Protein AF-A0A6A6DC27-F1 (afdb_monomer)

Nearest PDB structures (foldseek):
  7kw2-assembly1_A  TM=4.763E-01  e=7.598E+00  Thermobifida fusca YX
  5dyn-assembly1_A  TM=2.807E-01  e=9.258E+00  Bacteroides fragilis
  3e3a-assembly1_A  TM=3.621E-01  e=8.115E+00  Mycobacterium tuberculosis

Solvent-accessible surface area (backbone atoms only — not comparable to full-atom values): 7385 Å² total; per-residue (Å²): 93,40,31,39,31,66,43,97,89,72,44,72,46,81,46,80,38,74,85,86,77,64,74,72,25,24,32,54,46,67,65,83,73,57,79,88,30,47,35,34,36,64,28,58,77,70,67,71,30,78,85,26,67,33,35,55,56,53,51,50,48,40,52,54,22,46,76,73,74,26,67,24,29,34,43,69,61,43,42,40,56,76,87,38,68,66,54,41,53,54,44,63,77,38,44,68,58,52,63,68,67,32,75,40,77,47,79,48,64,86,88,61,78,77,77,85,72,89,75,90,82,83,88,125

pLDDT: mean 90.85, std 13.59, range [38.03, 98.69]

Structure (mmCIF, N/CA/C/O backbone):
data_AF-A0A6A6DC27-F1
#
_entry.id   AF-A0A6A6DC27-F1
#
loop_
_atom_site.group_PDB
_atom_site.id
_atom_site.type_symbol
_atom_site.label_atom_id
_atom_site.label_alt_id
_atom_site.label_comp_id
_atom_site.label_asym_id
_atom_site.label_entity_id
_atom_site.label_seq_id
_atom_site.pdbx_PDB_ins_code
_atom_site.Cartn_x
_atom_site.Cartn_y
_atom_site.Cartn_z
_atom_site.occupancy
_atom_site.B_iso_or_equiv
_atom_site.auth_seq_id
_atom_site.auth_comp_id
_atom_site.auth_asym_id
_atom_site.auth_atom_id
_atom_site.pdbx_PDB_model_num
ATOM 1 N N . MET A 1 1 ? 7.771 -7.262 6.422 1.00 93.69 1 MET A N 1
ATOM 2 C CA . MET A 1 1 ? 6.864 -6.587 5.460 1.00 93.69 1 MET A CA 1
ATOM 3 C C . MET A 1 1 ? 5.850 -5.779 6.247 1.00 93.69 1 MET A C 1
ATOM 5 O O . MET A 1 1 ? 5.304 -6.312 7.204 1.00 93.69 1 MET A O 1
ATOM 9 N N . ARG A 1 2 ? 5.580 -4.525 5.871 1.00 96.88 2 ARG A N 1
ATOM 10 C CA . ARG A 1 2 ? 4.489 -3.742 6.477 1.00 96.88 2 ARG A CA 1
ATOM 11 C C . ARG A 1 2 ? 3.269 -3.744 5.574 1.00 96.88 2 ARG A C 1
ATOM 13 O O . ARG A 1 2 ? 3.428 -3.691 4.361 1.00 96.88 2 ARG A O 1
ATOM 20 N N . LEU A 1 3 ? 2.081 -3.788 6.160 1.00 97.88 3 LEU A N 1
ATOM 21 C CA . LEU A 1 3 ? 0.805 -3.666 5.461 1.00 97.88 3 LEU A CA 1
ATOM 22 C C . LEU A 1 3 ? -0.015 -2.530 6.071 1.00 97.88 3 LEU A C 1
ATOM 24 O O . LEU A 1 3 ? 0.028 -2.301 7.279 1.00 97.88 3 LEU A O 1
ATOM 28 N N . LEU A 1 4 ? -0.794 -1.856 5.234 1.00 97.94 4 LEU A N 1
ATOM 29 C CA . LEU A 1 4 ? -1.816 -0.907 5.646 1.00 97.94 4 LEU A CA 1
ATOM 30 C C . LEU A 1 4 ? -3.071 -1.651 6.087 1.00 97.94 4 LEU A C 1
ATOM 32 O O . LEU A 1 4 ? -3.556 -2.525 5.364 1.00 97.94 4 LEU A O 1
ATOM 36 N N . ARG A 1 5 ? -3.644 -1.239 7.213 1.00 97.69 5 ARG A N 1
ATOM 37 C CA . ARG A 1 5 ? -5.005 -1.588 7.622 1.00 97.69 5 ARG A CA 1
ATOM 38 C C . ARG A 1 5 ? -5.874 -0.339 7.561 1.0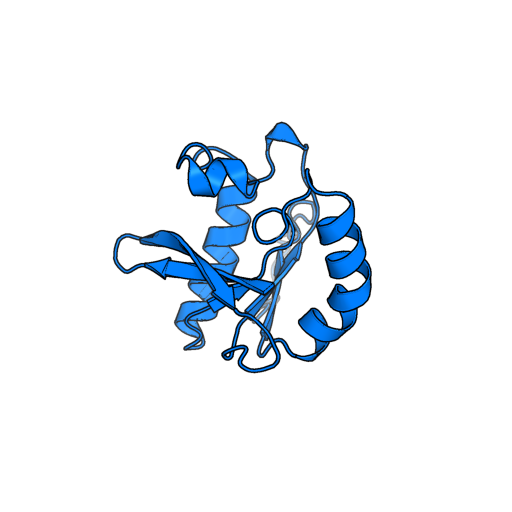0 97.69 5 ARG A C 1
ATOM 40 O O . ARG A 1 5 ? -5.506 0.684 8.131 1.00 97.69 5 ARG A O 1
ATOM 47 N N . LEU A 1 6 ? -7.001 -0.431 6.857 1.00 95.81 6 LEU A N 1
ATOM 48 C CA . LEU A 1 6 ? -8.047 0.588 6.906 1.00 95.81 6 LEU A CA 1
ATOM 49 C C . LEU A 1 6 ? -8.881 0.352 8.169 1.00 95.81 6 LEU A C 1
ATOM 51 O O . LEU A 1 6 ? -9.457 -0.722 8.325 1.00 95.81 6 LEU A O 1
ATOM 55 N N . GLU A 1 7 ? -8.898 1.332 9.061 1.00 94.94 7 GLU A N 1
ATOM 56 C CA . GLU A 1 7 ? -9.649 1.295 10.315 1.00 94.94 7 GLU A CA 1
ATOM 57 C C . GLU A 1 7 ? -11.091 1.787 10.118 1.00 94.94 7 GLU A C 1
ATOM 59 O O . GLU A 1 7 ? -11.413 2.459 9.131 1.00 94.94 7 GLU A O 1
ATOM 64 N N . ASP A 1 8 ? -11.959 1.490 11.087 1.00 91.50 8 ASP A N 1
ATOM 65 C CA . ASP A 1 8 ? -13.388 1.843 11.048 1.00 91.50 8 ASP A CA 1
ATOM 66 C C . ASP A 1 8 ? -13.637 3.363 11.016 1.00 91.50 8 ASP A C 1
ATOM 68 O O . ASP A 1 8 ? -14.644 3.827 10.481 1.00 91.50 8 ASP A O 1
ATOM 72 N N . ASP A 1 9 ? -12.704 4.160 11.544 1.00 91.50 9 ASP A N 1
ATOM 73 C CA . ASP A 1 9 ? -12.736 5.628 11.496 1.00 91.50 9 ASP A CA 1
ATOM 74 C C . ASP A 1 9 ? -12.241 6.202 10.149 1.00 91.50 9 ASP A C 1
ATOM 76 O O . ASP A 1 9 ? -12.167 7.419 9.956 1.00 91.50 9 ASP A O 1
ATOM 80 N N . GLY A 1 10 ? -11.901 5.328 9.197 1.00 89.12 10 GLY A N 1
ATOM 81 C CA . GLY A 1 10 ? -11.391 5.676 7.878 1.00 89.12 10 GLY A CA 1
ATOM 82 C C . GLY A 1 10 ? -9.906 6.045 7.851 1.00 89.12 10 GLY A C 1
ATOM 83 O O . GLY A 1 10 ? -9.412 6.498 6.810 1.00 89.12 10 GLY A O 1
ATOM 84 N N . GLN A 1 11 ? -9.187 5.874 8.954 1.00 92.31 11 GLN A N 1
ATOM 85 C CA . GLN A 1 11 ? -7.750 6.102 9.020 1.00 92.31 11 GLN A CA 1
ATOM 86 C C . GLN A 1 11 ? -6.975 4.860 8.596 1.00 92.31 11 GLN A C 1
ATOM 88 O O . GLN A 1 11 ? -7.519 3.764 8.483 1.00 92.31 11 GLN A O 1
ATOM 93 N N . PHE A 1 12 ? -5.679 5.043 8.360 1.00 95.25 12 PHE A N 1
ATOM 94 C CA . PHE A 1 12 ? -4.774 3.939 8.091 1.00 95.25 12 PHE A CA 1
ATOM 95 C C . PHE A 1 12 ? -3.798 3.750 9.236 1.00 95.25 12 PHE A C 1
ATOM 97 O O . PHE A 1 12 ? -3.207 4.714 9.720 1.00 95.25 12 PHE A O 1
ATOM 104 N N . SER A 1 13 ? -3.586 2.493 9.606 1.00 95.06 13 SER A N 1
ATOM 105 C CA . SER A 1 13 ? -2.484 2.076 10.461 1.00 95.06 13 SER A CA 1
ATOM 106 C C . SER A 1 13 ? -1.532 1.167 9.691 1.00 95.06 13 SER A C 1
ATOM 108 O O . SER A 1 13 ? -1.912 0.503 8.722 1.00 95.06 13 SER A O 1
ATOM 110 N N . LEU A 1 14 ? -0.271 1.157 10.115 1.00 96.06 14 LEU A N 1
ATOM 111 C CA . LEU A 1 14 ? 0.748 0.256 9.592 1.00 96.06 14 LEU A CA 1
ATOM 112 C C . LEU A 1 14 ? 0.932 -0.908 10.553 1.00 96.06 14 LEU A C 1
ATOM 114 O O . LEU A 1 14 ? 1.133 -0.714 11.750 1.00 96.06 14 LEU A O 1
ATOM 118 N N . VAL A 1 15 ? 0.891 -2.119 10.008 1.00 96.62 15 VAL A N 1
ATOM 119 C CA . VAL A 1 15 ? 1.100 -3.356 10.756 1.00 96.62 15 VAL A CA 1
ATOM 120 C C . VAL A 1 15 ? 2.289 -4.089 10.157 1.00 96.62 15 VAL A C 1
ATOM 122 O O . VAL A 1 15 ? 2.326 -4.358 8.955 1.00 96.62 15 VAL A O 1
ATOM 125 N N . GLU A 1 16 ? 3.276 -4.393 10.992 1.00 95.50 16 GLU A N 1
ATOM 126 C CA . GLU A 1 16 ? 4.465 -5.134 10.590 1.00 95.50 16 GLU A CA 1
ATOM 127 C C . GLU A 1 16 ? 4.260 -6.643 10.750 1.00 95.50 16 GLU A C 1
ATOM 129 O O . GLU A 1 16 ? 3.758 -7.124 11.764 1.00 95.50 16 GLU A O 1
ATOM 134 N N . PHE A 1 17 ? 4.684 -7.387 9.732 1.00 95.12 17 PHE A N 1
ATOM 135 C CA . PHE A 1 17 ? 4.683 -8.841 9.697 1.00 95.12 17 PHE A CA 1
ATOM 136 C C . PHE A 1 17 ? 6.091 -9.349 9.387 1.00 95.12 17 PHE A C 1
ATOM 138 O O . PHE A 1 17 ? 6.742 -8.886 8.441 1.00 95.12 17 PHE A O 1
ATOM 145 N N . ILE A 1 18 ? 6.551 -10.317 10.179 1.00 89.25 18 ILE A N 1
ATOM 146 C CA . ILE A 1 18 ? 7.890 -10.909 10.094 1.00 89.25 18 ILE A CA 1
ATOM 147 C C . ILE A 1 18 ? 7.759 -12.377 9.669 1.00 89.25 18 ILE A C 1
ATOM 149 O O . ILE A 1 18 ? 6.898 -13.101 10.171 1.00 89.25 18 ILE A O 1
ATOM 153 N N . GLY A 1 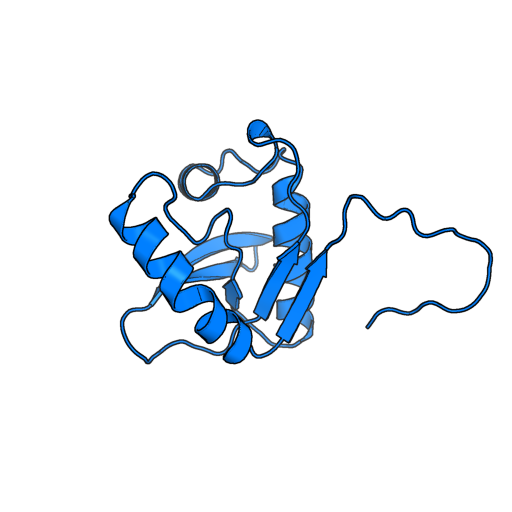19 ? 8.635 -12.818 8.764 1.00 86.94 19 GLY A N 1
ATOM 154 C CA . GLY A 1 19 ? 8.645 -14.186 8.242 1.00 86.94 19 GLY A CA 1
ATOM 155 C C . GLY A 1 19 ? 7.504 -14.466 7.260 1.00 86.94 19 GLY A C 1
ATOM 156 O O . GLY A 1 19 ? 7.048 -13.569 6.552 1.00 86.94 19 GLY A O 1
ATOM 157 N N . ASP A 1 20 ? 7.050 -15.719 7.224 1.00 85.50 20 ASP A N 1
ATOM 158 C CA . ASP A 1 20 ? 6.099 -16.209 6.214 1.00 8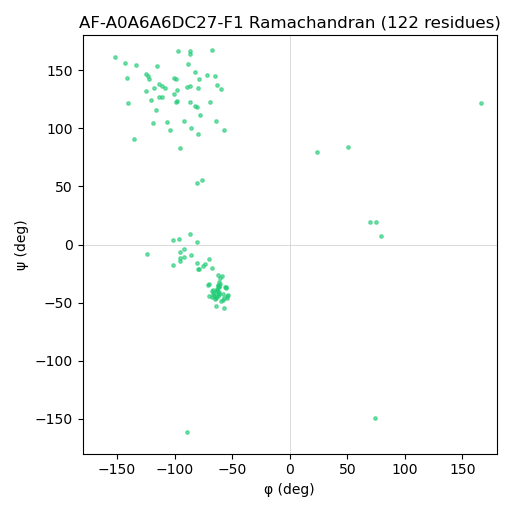5.50 20 ASP A CA 1
ATOM 159 C C . ASP A 1 20 ? 4.621 -16.094 6.628 1.00 85.50 20 ASP A C 1
ATOM 161 O O . ASP A 1 20 ? 3.725 -16.354 5.827 1.00 85.50 20 ASP A O 1
ATOM 165 N N . ASN A 1 21 ? 4.336 -15.657 7.859 1.00 90.06 21 ASN A N 1
ATOM 166 C CA . ASN A 1 21 ? 2.971 -15.490 8.377 1.00 90.06 21 ASN A CA 1
ATOM 167 C C . ASN A 1 21 ? 2.335 -14.169 7.906 1.00 90.06 21 ASN A C 1
ATOM 169 O O . ASN A 1 21 ? 1.869 -13.359 8.710 1.00 90.06 21 ASN A O 1
ATOM 173 N N . ILE A 1 22 ? 2.338 -13.938 6.593 1.00 95.62 22 ILE A N 1
ATOM 174 C CA . ILE A 1 22 ? 1.737 -12.757 5.971 1.00 95.62 22 ILE A CA 1
ATOM 175 C C . ILE A 1 22 ? 0.244 -13.040 5.717 1.00 95.62 22 ILE A C 1
ATOM 177 O O . ILE A 1 22 ? -0.080 -14.017 5.037 1.00 95.62 22 ILE A O 1
ATOM 181 N N . PRO A 1 23 ? -0.692 -12.228 6.248 1.00 97.25 23 PRO A N 1
ATOM 182 C CA . PRO A 1 23 ? -2.121 -12.422 6.006 1.00 97.25 23 PRO A CA 1
ATOM 183 C C . PRO A 1 23 ? -2.463 -12.144 4.542 1.00 97.25 23 PRO A C 1
ATOM 185 O O . PRO A 1 23 ? -1.684 -11.525 3.831 1.00 97.25 23 PRO A O 1
ATOM 188 N N . ARG A 1 24 ? -3.664 -12.523 4.090 1.00 98.19 24 ARG A N 1
ATOM 189 C CA . ARG A 1 24 ? -4.166 -12.109 2.768 1.00 98.19 24 ARG A CA 1
ATOM 190 C C . ARG A 1 24 ? -4.243 -10.582 2.676 1.00 98.19 24 ARG A C 1
ATOM 192 O O . ARG A 1 24 ? -4.779 -9.934 3.576 1.00 98.19 24 ARG A O 1
ATOM 199 N N . TYR A 1 25 ? -3.757 -10.035 1.568 1.00 98.62 25 TYR A N 1
ATOM 200 C CA . TYR A 1 25 ? -3.691 -8.598 1.316 1.00 98.62 25 TYR A CA 1
ATOM 201 C C . TYR A 1 25 ? -3.969 -8.277 -0.150 1.00 98.62 25 TYR A C 1
ATOM 203 O O . TYR A 1 25 ? -3.782 -9.117 -1.036 1.00 98.62 25 TYR A O 1
ATOM 211 N N . ALA A 1 26 ? -4.416 -7.050 -0.392 1.00 98.69 26 ALA A N 1
ATOM 212 C CA . ALA A 1 26 ? -4.389 -6.432 -1.708 1.00 98.69 26 ALA A CA 1
ATOM 213 C C . ALA A 1 26 ? -3.052 -5.716 -1.931 1.00 98.69 26 ALA A C 1
ATOM 215 O O . ALA A 1 26 ? -2.415 -5.275 -0.979 1.00 98.69 26 ALA A O 1
ATOM 216 N N . ILE A 1 27 ? -2.642 -5.542 -3.177 1.00 98.62 27 ILE A N 1
ATOM 217 C CA . ILE A 1 27 ? -1.478 -4.739 -3.543 1.00 98.62 27 ILE A CA 1
ATOM 218 C C . ILE A 1 27 ? -1.893 -3.632 -4.507 1.00 98.62 27 ILE A C 1
ATOM 220 O O . ILE A 1 27 ? -2.769 -3.836 -5.348 1.00 98.62 27 ILE A O 1
ATOM 224 N N . LEU A 1 28 ? -1.289 -2.453 -4.366 1.00 98.44 28 LEU A N 1
ATOM 225 C CA . LEU A 1 28 ? -1.487 -1.346 -5.291 1.00 98.44 28 LEU A CA 1
ATOM 226 C C . LEU A 1 28 ? -0.340 -1.297 -6.298 1.00 98.44 28 LEU A C 1
ATOM 228 O O . LEU A 1 28 ? 0.815 -1.145 -5.912 1.00 98.44 28 LEU A O 1
ATOM 232 N N . SER A 1 29 ? -0.683 -1.350 -7.580 1.00 96.75 29 SER A N 1
ATOM 233 C CA . SER A 1 29 ? 0.163 -0.854 -8.659 1.00 96.75 29 SER A CA 1
ATOM 234 C C . SER A 1 29 ? -0.314 0.545 -9.032 1.00 96.75 29 SER A C 1
ATOM 236 O O . SER A 1 29 ? -1.514 0.781 -9.175 1.00 96.75 29 SER A O 1
ATOM 238 N N . HIS A 1 30 ? 0.594 1.502 -9.163 1.00 94.81 30 HIS A N 1
ATOM 239 C CA . HIS A 1 30 ? 0.213 2.874 -9.474 1.00 94.81 30 HIS A CA 1
ATOM 240 C C . HIS A 1 30 ? 1.298 3.622 -10.236 1.00 94.81 30 HIS A C 1
ATOM 242 O O . HIS A 1 30 ? 2.468 3.236 -10.221 1.00 94.81 30 HIS A O 1
ATOM 248 N N . THR A 1 31 ? 0.905 4.712 -10.887 1.00 93.50 31 THR A N 1
ATOM 249 C CA . THR A 1 31 ? 1.863 5.696 -11.387 1.00 93.50 31 THR A CA 1
ATOM 250 C C . THR A 1 31 ? 2.278 6.649 -10.275 1.00 93.50 31 THR A C 1
ATOM 252 O O . THR A 1 31 ? 1.511 6.921 -9.348 1.00 93.50 31 THR A O 1
ATOM 255 N N . TRP A 1 32 ? 3.518 7.127 -10.345 1.00 90.00 32 TRP A N 1
ATOM 256 C CA . TRP A 1 32 ? 4.095 8.060 -9.380 1.00 90.00 32 TRP A CA 1
ATOM 257 C C . TRP A 1 32 ? 3.756 9.499 -9.772 1.00 90.00 32 TRP A C 1
ATOM 259 O O . TRP A 1 32 ? 3.814 9.860 -10.945 1.00 90.00 32 TRP A O 1
ATOM 269 N N . GLY A 1 33 ? 3.375 10.308 -8.788 1.00 89.75 33 GLY A N 1
ATOM 270 C CA . GLY A 1 33 ? 3.285 11.758 -8.905 1.00 89.75 33 GLY A CA 1
ATOM 271 C C . GLY A 1 33 ? 4.605 12.431 -8.532 1.00 89.75 33 GLY A C 1
ATOM 272 O O . GLY A 1 33 ? 5.657 11.799 -8.491 1.00 89.75 33 GLY A O 1
ATOM 273 N N . ALA A 1 34 ? 4.540 13.728 -8.230 1.00 92.25 34 ALA A N 1
ATOM 274 C CA . ALA A 1 34 ? 5.676 14.440 -7.654 1.00 92.25 34 ALA A CA 1
ATOM 275 C C . ALA A 1 34 ? 6.010 13.896 -6.253 1.00 92.25 34 ALA A C 1
ATOM 277 O O . ALA A 1 34 ? 5.107 13.573 -5.482 1.00 92.25 34 ALA A O 1
ATOM 278 N N . ASP A 1 35 ? 7.295 13.854 -5.893 1.00 88.31 35 ASP A N 1
ATOM 279 C CA . ASP A 1 35 ? 7.762 13.261 -4.630 1.00 88.31 35 ASP A CA 1
ATOM 280 C C . ASP A 1 35 ? 7.084 13.855 -3.383 1.00 88.31 35 ASP A C 1
ATOM 282 O O . ASP A 1 35 ? 6.781 13.143 -2.427 1.00 88.31 35 ASP A O 1
ATOM 286 N N . ASN A 1 36 ? 6.804 15.162 -3.387 1.00 91.31 36 ASN A N 1
ATOM 287 C CA . ASN A 1 36 ? 6.132 15.850 -2.281 1.00 91.31 36 ASN A CA 1
ATOM 288 C C . ASN A 1 36 ? 4.627 15.533 -2.186 1.00 91.31 36 ASN A C 1
ATOM 290 O O . ASN A 1 36 ? 4.022 15.769 -1.139 1.00 91.31 36 ASN A O 1
ATOM 294 N N . GLU A 1 37 ? 4.043 14.996 -3.256 1.00 93.62 37 GLU A N 1
ATOM 295 C CA . GLU A 1 37 ? 2.642 14.591 -3.361 1.00 93.62 37 GLU A CA 1
ATOM 296 C C . GLU A 1 37 ? 2.433 13.101 -3.076 1.00 93.62 37 GLU A C 1
ATOM 298 O O . GLU A 1 37 ? 1.293 12.667 -2.895 1.00 93.62 37 GLU A O 1
ATOM 303 N N . GLU A 1 38 ? 3.500 12.303 -3.006 1.00 94.94 38 GLU A N 1
ATOM 304 C CA . GLU A 1 38 ? 3.400 10.915 -2.572 1.00 94.94 38 GLU A CA 1
ATOM 305 C C . GLU A 1 38 ? 3.291 10.810 -1.055 1.00 94.94 38 GLU A C 1
ATOM 307 O O . GLU A 1 38 ? 3.910 11.549 -0.282 1.00 94.94 38 GLU A O 1
ATOM 312 N N . LEU A 1 39 ? 2.476 9.853 -0.622 1.00 95.19 39 LEU A N 1
ATOM 313 C CA . LEU A 1 39 ? 2.339 9.542 0.788 1.00 95.19 39 LEU A CA 1
ATOM 314 C C . LEU A 1 39 ? 3.485 8.628 1.211 1.00 95.19 39 LEU A C 1
ATOM 316 O O . LEU A 1 39 ? 3.604 7.522 0.693 1.00 95.19 39 LEU A O 1
ATOM 320 N N . THR A 1 40 ? 4.301 9.070 2.159 1.00 96.06 40 THR A N 1
ATOM 321 C CA . THR A 1 40 ? 5.449 8.309 2.660 1.00 96.06 40 THR A CA 1
ATOM 322 C C . THR A 1 40 ? 5.120 7.552 3.945 1.00 96.06 40 THR A C 1
ATOM 324 O O . THR A 1 40 ? 4.121 7.822 4.618 1.00 96.06 40 THR A O 1
ATOM 327 N N . LEU A 1 41 ? 6.004 6.626 4.326 1.00 96.12 41 LEU A N 1
ATOM 328 C CA . LEU A 1 41 ? 5.959 5.947 5.625 1.00 96.12 41 LEU A CA 1
ATOM 329 C C . LEU A 1 41 ? 5.918 6.955 6.787 1.00 96.12 41 LEU A C 1
ATOM 331 O O . LEU A 1 41 ? 5.128 6.810 7.719 1.00 96.12 41 LEU A O 1
ATOM 335 N N . LYS A 1 42 ? 6.740 8.006 6.698 1.00 95.50 42 LYS A N 1
ATOM 336 C CA . LYS A 1 42 ? 6.820 9.066 7.704 1.00 95.50 42 LYS A CA 1
ATOM 337 C C . LYS A 1 42 ? 5.507 9.842 7.817 1.00 95.50 42 LYS A C 1
ATOM 339 O O . LYS A 1 42 ? 5.025 10.050 8.924 1.00 95.50 42 LYS A O 1
ATOM 344 N N . ASP A 1 43 ? 4.899 10.206 6.687 1.00 95.31 43 ASP A N 1
ATOM 345 C CA . ASP A 1 43 ? 3.628 10.941 6.693 1.00 95.31 43 ASP A CA 1
ATOM 346 C C . ASP A 1 43 ? 2.498 10.148 7.363 1.00 95.31 43 ASP A C 1
ATOM 348 O O . ASP A 1 43 ? 1.631 10.735 8.010 1.00 95.31 43 ASP A O 1
ATOM 352 N N . LEU A 1 44 ? 2.488 8.818 7.199 1.00 93.81 44 LEU A N 1
ATOM 353 C CA . LEU A 1 44 ? 1.534 7.942 7.882 1.00 93.81 44 LEU A CA 1
ATOM 354 C C . LEU A 1 44 ? 1.813 7.851 9.381 1.00 93.81 44 LEU A C 1
ATOM 356 O O . LEU A 1 44 ? 0.876 7.951 10.167 1.00 93.81 44 LEU A O 1
ATOM 360 N N . ALA A 1 45 ? 3.077 7.691 9.774 1.00 91.81 45 ALA A N 1
ATOM 361 C CA . ALA A 1 45 ? 3.465 7.623 11.181 1.00 91.81 45 ALA A CA 1
ATOM 362 C C . ALA A 1 45 ? 3.148 8.925 11.941 1.00 91.81 45 ALA A C 1
ATOM 364 O O . ALA A 1 45 ? 2.746 8.881 13.101 1.00 91.81 45 ALA A O 1
ATOM 365 N N . GLU A 1 46 ? 3.292 10.078 11.283 1.00 93.06 46 GLU A N 1
ATOM 366 C CA . GLU A 1 46 ? 3.036 11.404 11.862 1.00 93.06 46 GLU A CA 1
ATOM 367 C C . GLU A 1 46 ? 1.595 11.901 11.639 1.00 93.06 46 GLU A C 1
ATOM 369 O O . GLU A 1 46 ? 1.184 12.903 12.222 1.00 93.06 46 GLU A O 1
ATOM 374 N N . GLY A 1 47 ? 0.811 11.228 10.791 1.00 91.25 47 GLY A N 1
ATOM 375 C CA . GLY A 1 47 ? -0.555 11.631 10.444 1.00 91.25 47 GLY A CA 1
ATOM 376 C C . GLY A 1 47 ? -0.653 12.909 9.595 1.00 91.25 47 GLY A C 1
ATOM 377 O O . GLY A 1 47 ? -1.716 13.531 9.541 1.00 91.25 47 GLY A O 1
ATOM 378 N N . THR A 1 48 ? 0.425 13.313 8.920 1.00 90.44 48 THR A N 1
ATOM 379 C CA . THR A 1 48 ? 0.571 14.613 8.232 1.00 90.44 48 THR A CA 1
ATOM 380 C C . THR A 1 48 ? 0.235 14.578 6.736 1.00 90.44 48 THR A C 1
ATOM 382 O O . THR A 1 48 ? 0.156 15.623 6.094 1.00 90.44 48 THR A O 1
ATOM 385 N N . GLY A 1 49 ? -0.020 13.399 6.159 1.00 91.00 49 GLY A N 1
ATOM 386 C CA . GLY A 1 49 ? -0.116 13.217 4.704 1.00 91.00 49 GLY A CA 1
ATOM 387 C C . GLY A 1 49 ? -1.510 13.246 4.068 1.00 91.00 49 GLY A C 1
ATOM 388 O O . GLY A 1 49 ? -1.627 12.997 2.871 1.00 91.00 49 GLY A O 1
ATOM 389 N N . LYS A 1 50 ? -2.579 13.534 4.820 1.00 93.00 50 LYS A N 1
ATOM 390 C CA . LYS A 1 50 ? -3.968 13.445 4.314 1.00 93.00 50 LYS A CA 1
ATOM 391 C C . LYS A 1 50 ? -4.280 14.352 3.120 1.00 93.00 50 LYS A C 1
ATOM 393 O O . LYS A 1 50 ? -5.175 14.041 2.339 1.00 93.00 50 LYS A O 1
ATOM 398 N N . SER A 1 51 ? -3.590 15.483 3.006 1.00 93.75 5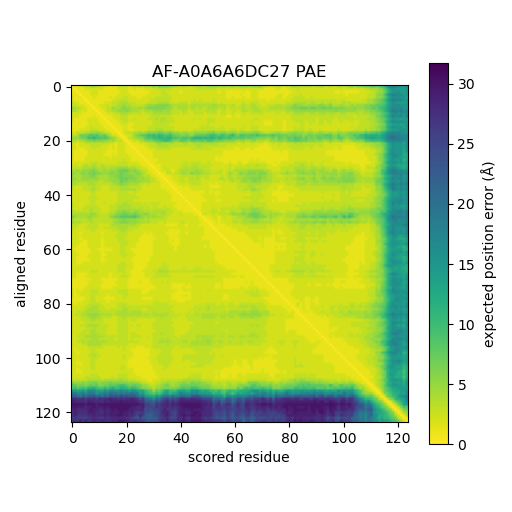1 SER A N 1
ATOM 399 C CA . SER A 1 51 ? -3.779 16.449 1.919 1.00 93.75 51 SER A CA 1
ATOM 400 C C . SER A 1 51 ? -3.057 16.064 0.626 1.00 93.75 51 SER A C 1
ATOM 402 O O . SER A 1 51 ? -3.384 16.619 -0.421 1.00 93.75 51 SER A O 1
ATOM 404 N N . LYS A 1 52 ? -2.106 15.124 0.679 1.00 95.44 52 LYS A N 1
ATOM 405 C CA . LYS A 1 52 ? -1.282 14.729 -0.467 1.00 95.44 52 LYS A CA 1
ATOM 406 C C . LYS A 1 52 ? -2.083 13.936 -1.495 1.00 95.44 52 LYS A C 1
ATOM 408 O O . LYS A 1 52 ? -2.937 13.119 -1.131 1.00 95.44 52 LYS A O 1
ATOM 413 N N . ALA A 1 53 ? -1.767 14.090 -2.781 1.00 93.75 53 ALA A N 1
ATOM 414 C CA . ALA A 1 53 ? -2.417 13.312 -3.841 1.00 93.75 53 ALA A CA 1
ATOM 415 C C . ALA A 1 53 ? -2.287 11.788 -3.632 1.00 93.75 53 ALA A C 1
ATOM 417 O O . ALA A 1 53 ? -3.250 11.049 -3.855 1.00 93.75 53 ALA A O 1
ATOM 418 N N . GLY A 1 54 ? -1.143 11.321 -3.124 1.00 95.06 54 GLY A N 1
ATOM 419 C CA . GLY A 1 54 ? -0.880 9.921 -2.786 1.00 95.06 54 GLY A CA 1
ATOM 420 C C . GLY A 1 54 ? -1.858 9.339 -1.760 1.00 95.06 54 GLY A C 1
ATOM 421 O O . GLY A 1 54 ? -2.165 8.147 -1.817 1.00 95.06 54 GLY A O 1
ATOM 422 N N . TYR A 1 55 ? -2.450 10.167 -0.888 1.00 95.88 55 TYR A N 1
ATOM 423 C CA . TYR A 1 55 ? -3.463 9.704 0.065 1.00 95.88 55 TYR A CA 1
ATOM 424 C C . TYR A 1 55 ? -4.706 9.150 -0.643 1.00 95.88 55 TYR A C 1
ATOM 426 O O . TYR A 1 55 ? -5.292 8.156 -0.209 1.00 95.88 55 TYR A O 1
ATOM 434 N N . LYS A 1 56 ? -5.087 9.737 -1.786 1.00 95.00 56 LYS A N 1
ATOM 435 C CA . LYS A 1 56 ? -6.215 9.252 -2.598 1.00 95.00 56 L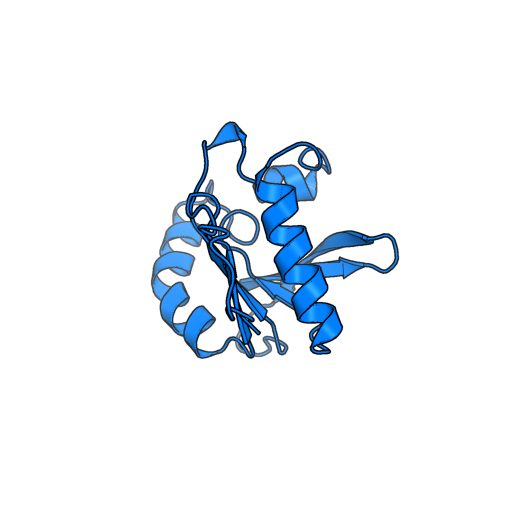YS A CA 1
ATOM 436 C C . LYS A 1 56 ? -5.950 7.848 -3.141 1.00 95.00 56 LYS A C 1
ATOM 438 O O . LYS A 1 56 ? -6.858 7.022 -3.141 1.00 95.00 56 LYS A O 1
ATOM 443 N N . LYS A 1 57 ? -4.704 7.562 -3.533 1.00 95.94 57 LYS A N 1
ATOM 444 C CA . LYS A 1 57 ? -4.285 6.257 -4.063 1.00 95.94 57 LYS A CA 1
ATOM 445 C C . LYS A 1 57 ? -4.429 5.160 -3.006 1.00 95.94 57 LYS A C 1
ATOM 447 O O . LYS A 1 57 ? -5.024 4.116 -3.273 1.00 95.94 57 LYS A O 1
ATOM 452 N N . ILE A 1 58 ? -3.968 5.419 -1.779 1.00 96.69 58 ILE A N 1
ATOM 453 C CA . ILE A 1 58 ? -4.100 4.438 -0.692 1.00 96.69 58 ILE A CA 1
ATOM 454 C C . ILE A 1 58 ? -5.551 4.291 -0.221 1.00 96.69 58 ILE A C 1
ATOM 456 O O . ILE A 1 58 ? -5.984 3.181 0.076 1.00 96.69 58 ILE A O 1
ATOM 460 N N . ARG A 1 59 ? -6.340 5.379 -0.221 1.00 96.94 59 ARG A N 1
ATOM 461 C CA . ARG A 1 59 ? -7.780 5.342 0.081 1.00 96.94 59 ARG A CA 1
ATOM 462 C C . ARG A 1 59 ? -8.537 4.489 -0.924 1.00 96.94 59 ARG A C 1
ATOM 464 O O . ARG A 1 59 ? -9.363 3.681 -0.507 1.00 96.94 59 ARG A O 1
ATOM 471 N N . PHE A 1 60 ? -8.240 4.643 -2.211 1.00 96.88 60 PHE A N 1
ATOM 472 C CA . PHE A 1 60 ? -8.787 3.801 -3.270 1.00 96.88 60 PHE A CA 1
ATOM 473 C C . PHE A 1 60 ? -8.469 2.322 -3.018 1.00 96.88 60 PHE A C 1
ATOM 475 O O . PHE A 1 60 ? -9.390 1.517 -2.897 1.00 96.88 60 PHE A O 1
ATOM 482 N N . CYS A 1 61 ? -7.187 1.985 -2.841 1.00 98.19 61 CYS A N 1
ATOM 483 C CA . CYS A 1 61 ? -6.756 0.604 -2.61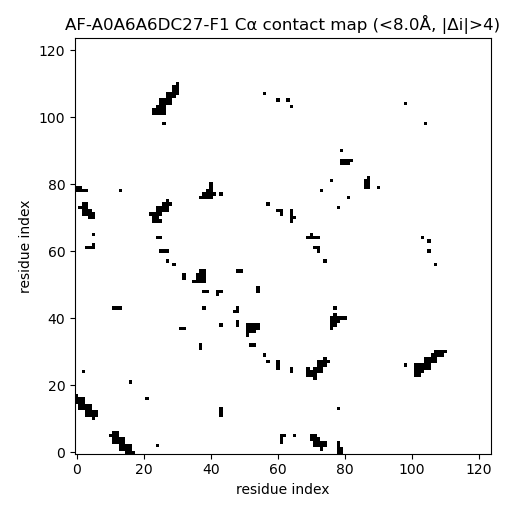6 1.00 98.19 61 CYS A CA 1
ATOM 484 C C . CYS A 1 61 ? -7.398 -0.005 -1.361 1.00 98.19 61 CYS A C 1
ATOM 486 O O . CYS A 1 61 ? -7.969 -1.089 -1.426 1.00 98.19 61 CYS A O 1
ATOM 488 N N . GLY A 1 62 ? -7.368 0.713 -0.233 1.00 97.62 62 GLY A N 1
ATOM 489 C CA . GLY A 1 62 ? -7.950 0.251 1.027 1.00 97.62 62 GLY A CA 1
ATOM 490 C C . GLY A 1 62 ? -9.464 0.053 0.950 1.00 97.62 62 GLY A C 1
ATOM 491 O O . GLY A 1 62 ? -9.977 -0.929 1.477 1.00 97.62 62 GLY A O 1
ATOM 492 N N . THR A 1 63 ? -10.179 0.941 0.252 1.00 97.38 63 THR A N 1
ATOM 493 C CA . THR A 1 63 ? -11.635 0.818 0.069 1.00 97.38 63 THR A CA 1
ATOM 494 C C . THR A 1 63 ? -11.976 -0.387 -0.805 1.00 97.38 63 THR A C 1
ATOM 496 O O . THR A 1 63 ? -12.857 -1.168 -0.456 1.00 97.38 63 THR A O 1
ATOM 499 N N . GLN A 1 64 ? -11.262 -0.577 -1.918 1.00 98.19 64 GLN A N 1
ATOM 500 C CA . GLN A 1 64 ? -11.503 -1.716 -2.801 1.00 98.19 64 GLN A CA 1
ATOM 501 C C . GLN A 1 64 ? -11.124 -3.044 -2.130 1.00 98.19 64 GLN A C 1
ATOM 503 O O . GLN A 1 64 ? -11.880 -4.009 -2.214 1.00 98.19 64 GLN A O 1
ATOM 508 N N . ALA A 1 65 ? -10.015 -3.073 -1.387 1.00 98.06 65 ALA A N 1
ATOM 509 C CA . ALA A 1 65 ? -9.625 -4.219 -0.574 1.00 98.06 65 ALA A CA 1
ATOM 510 C C . ALA A 1 65 ? -10.719 -4.579 0.444 1.00 98.06 65 ALA A C 1
ATOM 512 O O . ALA A 1 65 ? -11.114 -5.740 0.523 1.00 98.06 65 ALA A O 1
ATOM 513 N N . ALA A 1 66 ? -11.255 -3.591 1.170 1.00 97.12 66 ALA A N 1
ATOM 514 C CA . ALA A 1 66 ? -12.325 -3.808 2.140 1.00 97.12 66 ALA A CA 1
ATOM 515 C C . ALA A 1 66 ? -13.600 -4.369 1.488 1.00 97.12 66 ALA A C 1
ATOM 517 O O . ALA A 1 66 ? -14.178 -5.323 2.011 1.00 97.12 66 ALA A O 1
ATOM 518 N N . ASN A 1 67 ? -13.994 -3.842 0.323 1.00 97.38 67 ASN A N 1
ATOM 519 C CA . ASN A 1 67 ? -15.131 -4.352 -0.454 1.00 97.38 67 ASN A CA 1
ATOM 520 C C . ASN A 1 67 ? -14.941 -5.818 -0.880 1.00 97.38 67 ASN A C 1
ATOM 522 O O . ASN A 1 67 ? -15.900 -6.587 -0.889 1.00 97.38 67 ASN A O 1
ATOM 526 N N . ASP A 1 68 ? -13.702 -6.220 -1.164 1.00 97.88 68 ASP A N 1
ATOM 527 C CA . ASP A 1 68 ? -13.336 -7.595 -1.522 1.00 97.88 68 ASP A CA 1
ATOM 528 C C . ASP A 1 68 ? -13.046 -8.483 -0.287 1.00 97.88 68 ASP A C 1
ATOM 530 O O . ASP A 1 68 ? -12.570 -9.617 -0.417 1.00 97.88 68 ASP A O 1
ATOM 534 N N . GLY A 1 69 ? -13.322 -7.995 0.929 1.00 97.56 69 GLY A N 1
ATOM 535 C CA . GLY A 1 69 ? -13.139 -8.736 2.181 1.00 97.56 69 GLY A CA 1
ATOM 536 C C . GLY A 1 69 ? -11.681 -8.865 2.638 1.00 97.56 69 GLY A C 1
ATOM 537 O O . GLY A 1 69 ? -11.353 -9.744 3.441 1.00 97.56 69 GLY A O 1
ATOM 538 N N . LEU A 1 70 ? -10.788 -8.014 2.133 1.00 98.19 70 LEU A N 1
ATOM 539 C CA . LEU A 1 70 ? -9.378 -7.950 2.506 1.00 98.19 70 LEU A CA 1
ATOM 540 C C . LEU A 1 70 ? -9.148 -6.830 3.521 1.00 98.19 70 LEU A C 1
ATOM 542 O O . LEU A 1 70 ? -9.414 -5.661 3.265 1.00 98.19 70 LEU A O 1
ATOM 546 N N . LYS A 1 71 ? -8.597 -7.194 4.682 1.00 97.56 71 LYS A N 1
ATOM 547 C CA . LYS A 1 71 ? -8.292 -6.242 5.765 1.00 97.56 71 LYS A CA 1
AT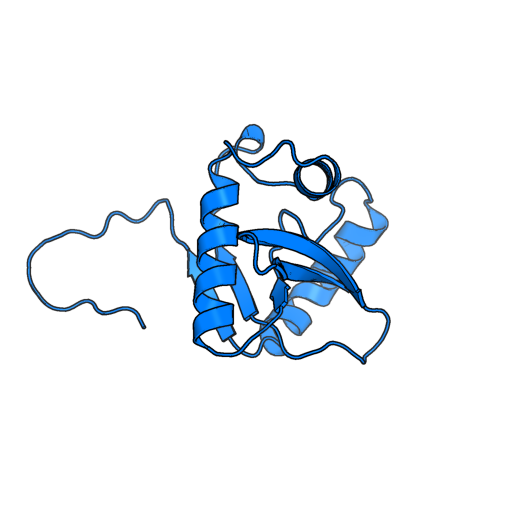OM 548 C C . LYS A 1 71 ? -7.018 -5.437 5.529 1.00 97.56 71 LYS A C 1
ATOM 550 O O . LYS A 1 71 ? -6.823 -4.402 6.161 1.00 97.56 71 LYS A O 1
ATOM 555 N N . PHE A 1 72 ? -6.136 -5.952 4.679 1.00 98.50 72 PHE A N 1
ATOM 556 C CA . PHE A 1 72 ? -4.795 -5.425 4.501 1.00 98.50 72 PHE A CA 1
ATOM 557 C C . PHE A 1 72 ? -4.540 -5.045 3.051 1.00 98.50 72 PHE A C 1
ATOM 559 O O . PHE A 1 72 ? -4.987 -5.728 2.127 1.00 98.50 72 PHE A O 1
ATOM 566 N N . SER A 1 73 ? -3.771 -3.980 2.863 1.00 98.31 73 SER A N 1
ATOM 567 C CA . SER A 1 73 ? -3.246 -3.582 1.563 1.00 98.31 73 SER A CA 1
ATOM 568 C C . SER A 1 73 ? -1.759 -3.247 1.649 1.00 98.31 73 SER A C 1
ATOM 570 O O . SER A 1 73 ? -1.256 -2.889 2.711 1.00 98.31 73 SER A O 1
ATOM 572 N N . TRP A 1 74 ? -1.042 -3.381 0.540 1.00 98.44 74 TRP A N 1
ATOM 573 C CA . TRP A 1 74 ? 0.355 -2.984 0.419 1.00 98.44 74 TRP A CA 1
ATOM 574 C C . TRP A 1 74 ? 0.512 -1.899 -0.639 1.00 98.44 74 TRP A C 1
ATOM 576 O O . TRP A 1 74 ? -0.036 -2.013 -1.738 1.00 98.44 74 TRP A O 1
ATOM 586 N N . VAL A 1 75 ? 1.280 -0.866 -0.300 1.00 97.75 75 VAL A N 1
ATOM 587 C CA . VAL A 1 75 ? 1.629 0.255 -1.179 1.00 97.75 75 VAL A CA 1
ATOM 588 C C . VAL A 1 75 ? 3.087 0.620 -0.919 1.00 97.75 75 VAL A C 1
ATOM 590 O O . VAL A 1 75 ? 3.450 0.933 0.214 1.00 97.75 75 VAL A O 1
ATOM 593 N N . ASP A 1 76 ? 3.930 0.568 -1.941 1.00 96.06 76 ASP A N 1
ATOM 594 C CA . ASP A 1 76 ? 5.382 0.743 -1.825 1.00 96.06 76 ASP A CA 1
ATOM 595 C C . ASP A 1 76 ? 5.807 2.112 -1.281 1.00 96.06 76 ASP A C 1
ATOM 597 O O . ASP A 1 76 ? 6.755 2.182 -0.497 1.00 96.06 76 ASP A O 1
ATOM 601 N N . THR A 1 77 ? 5.103 3.192 -1.633 1.00 95.31 77 THR A N 1
ATOM 602 C CA . THR A 1 77 ? 5.399 4.552 -1.145 1.00 95.31 77 THR A CA 1
ATOM 603 C C . THR A 1 77 ? 5.421 4.659 0.378 1.00 95.31 77 THR A C 1
ATOM 605 O O . THR A 1 77 ? 6.251 5.384 0.930 1.00 95.31 77 THR A O 1
ATOM 608 N N . CYS A 1 78 ? 4.524 3.942 1.058 1.00 96.31 78 CYS A N 1
ATOM 609 C CA . CYS A 1 78 ? 4.285 4.111 2.486 1.00 96.31 78 CYS A CA 1
ATOM 610 C C . CYS A 1 78 ? 4.447 2.832 3.317 1.00 96.31 78 CYS A C 1
ATOM 612 O O . CYS A 1 78 ? 4.434 2.905 4.543 1.00 96.31 78 CYS A O 1
ATOM 614 N N . CYS A 1 79 ? 4.617 1.668 2.683 1.00 97.31 79 CYS A N 1
ATOM 615 C CA . CYS A 1 79 ? 4.913 0.403 3.362 1.00 97.31 79 CYS A CA 1
ATOM 616 C C . CYS A 1 79 ? 6.412 0.085 3.420 1.00 97.31 79 CYS A C 1
ATOM 618 O O . CYS A 1 79 ? 6.791 -0.799 4.188 1.00 97.31 79 CYS A O 1
ATOM 620 N N . ILE A 1 80 ? 7.250 0.779 2.642 1.00 96.56 80 ILE A N 1
ATOM 621 C CA . ILE A 1 80 ? 8.713 0.636 2.639 1.00 96.56 80 ILE A CA 1
ATOM 622 C C . ILE A 1 80 ? 9.336 1.874 3.288 1.00 96.56 80 ILE A C 1
ATOM 624 O O . ILE A 1 80 ? 8.971 3.005 2.960 1.00 96.56 80 ILE A O 1
ATOM 628 N N . ASP A 1 81 ? 10.313 1.672 4.168 1.00 95.31 81 ASP A N 1
ATOM 629 C CA . ASP A 1 81 ? 11.170 2.753 4.636 1.00 95.31 81 ASP A CA 1
ATOM 630 C C . ASP A 1 81 ? 12.237 3.030 3.584 1.00 95.31 81 ASP A C 1
ATOM 632 O O . ASP A 1 81 ? 13.295 2.404 3.528 1.00 95.31 81 ASP A O 1
ATOM 636 N N . LYS A 1 82 ? 11.950 4.007 2.731 1.00 92.81 82 LYS A N 1
ATOM 637 C CA . LYS A 1 82 ? 12.873 4.431 1.679 1.00 92.81 82 LYS A CA 1
ATOM 638 C C . LYS A 1 82 ? 14.105 5.168 2.207 1.00 92.81 82 LYS A C 1
ATOM 640 O O . LYS A 1 82 ? 15.040 5.373 1.438 1.00 92.81 82 LYS A O 1
ATOM 645 N N . SER A 1 83 ? 14.117 5.581 3.478 1.00 94.00 83 SER A N 1
ATOM 646 C CA . SER A 1 83 ? 15.294 6.200 4.099 1.00 94.00 83 SER A CA 1
ATOM 647 C C . SER A 1 83 ? 16.342 5.165 4.526 1.00 94.00 83 SER A C 1
ATOM 649 O O . SER A 1 83 ? 17.526 5.488 4.625 1.00 94.00 83 SER A O 1
ATOM 651 N N . SER A 1 84 ? 15.925 3.907 4.700 1.00 96.00 84 SER A N 1
ATOM 652 C CA . SER A 1 84 ? 16.796 2.769 4.977 1.00 96.00 84 SER A CA 1
ATOM 653 C C . SER A 1 84 ? 17.215 2.095 3.672 1.00 96.00 84 SER A C 1
ATOM 655 O O . SER A 1 84 ? 16.440 1.383 3.036 1.00 96.00 84 SER A O 1
ATOM 657 N N . SER A 1 85 ? 18.472 2.282 3.261 1.00 95.62 85 SER A N 1
ATOM 658 C CA . SER A 1 85 ? 19.008 1.648 2.046 1.00 95.62 85 SER A CA 1
ATOM 659 C C . SER A 1 85 ? 18.989 0.116 2.113 1.00 95.62 85 SER A C 1
ATOM 661 O O . SER A 1 85 ? 18.793 -0.544 1.090 1.00 95.62 85 SER A O 1
ATOM 663 N N . MET A 1 86 ? 19.160 -0.442 3.315 1.00 96.62 86 MET A N 1
ATOM 664 C CA . MET A 1 86 ? 19.063 -1.877 3.578 1.00 96.62 86 MET A CA 1
ATOM 665 C C . MET A 1 86 ? 17.645 -2.376 3.305 1.00 96.62 86 MET A C 1
ATOM 667 O O . MET A 1 86 ? 17.461 -3.273 2.484 1.00 96.62 86 MET A O 1
ATOM 671 N N . GLU A 1 87 ? 16.640 -1.736 3.903 1.00 95.00 87 GLU A N 1
ATOM 672 C CA . GLU A 1 87 ? 15.249 -2.136 3.702 1.00 95.00 87 GLU A CA 1
ATOM 673 C C . GLU A 1 87 ? 14.796 -1.918 2.259 1.00 95.00 87 GLU A C 1
ATOM 675 O O . GLU A 1 87 ? 14.138 -2.779 1.682 1.00 95.00 87 GLU A O 1
ATOM 680 N N . LEU A 1 88 ? 15.174 -0.796 1.644 1.00 95.56 88 LEU A N 1
ATOM 681 C CA . LEU A 1 88 ? 14.850 -0.525 0.248 1.00 95.56 88 LEU A CA 1
ATOM 682 C C . LEU A 1 88 ? 15.399 -1.624 -0.673 1.00 95.56 88 LEU A C 1
ATOM 684 O O . LEU A 1 88 ? 14.693 -2.095 -1.565 1.00 95.56 88 LEU A O 1
ATOM 688 N N . SER A 1 89 ? 16.632 -2.072 -0.433 1.00 96.88 89 SER A N 1
ATOM 689 C CA . SER A 1 89 ? 17.254 -3.153 -1.206 1.00 96.88 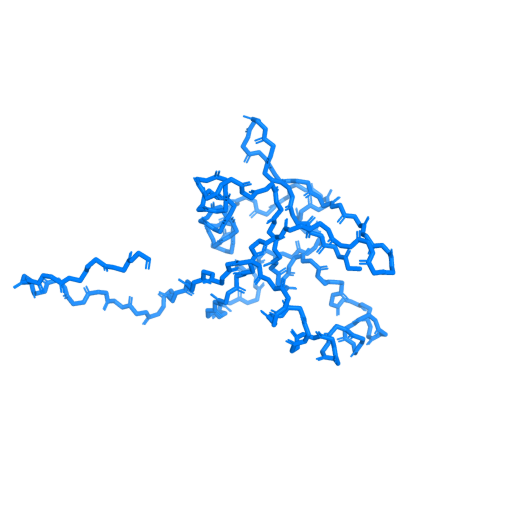89 SER A CA 1
ATOM 690 C C . SER A 1 89 ? 16.542 -4.491 -0.991 1.00 96.88 89 SER A C 1
ATOM 692 O O . SER A 1 89 ? 16.269 -5.216 -1.949 1.00 96.88 89 SER A O 1
ATOM 694 N N . GLU A 1 90 ? 16.203 -4.825 0.253 1.00 94.81 90 GLU A N 1
ATOM 695 C CA . GLU A 1 90 ? 15.426 -6.028 0.576 1.00 94.81 90 GLU A CA 1
ATOM 696 C C . GLU A 1 90 ? 14.037 -6.000 -0.067 1.00 94.81 90 GLU A C 1
ATOM 698 O O . GLU A 1 90 ? 13.576 -7.009 -0.610 1.00 94.81 90 GLU A O 1
ATOM 703 N N . ALA A 1 91 ? 13.389 -4.835 -0.061 1.00 94.81 91 ALA A N 1
ATOM 704 C CA . ALA A 1 91 ? 12.082 -4.633 -0.654 1.00 94.81 91 ALA A CA 1
ATOM 705 C C . ALA A 1 91 ? 12.115 -4.818 -2.171 1.00 94.81 91 ALA A C 1
ATOM 707 O O . ALA A 1 91 ? 11.304 -5.577 -2.696 1.00 94.81 91 ALA A O 1
ATOM 708 N N . ILE A 1 92 ? 13.085 -4.224 -2.869 1.00 94.75 92 ILE A N 1
ATOM 709 C CA . ILE A 1 92 ? 13.258 -4.395 -4.321 1.00 94.75 92 ILE A CA 1
ATOM 710 C C . ILE A 1 92 ? 13.424 -5.878 -4.679 1.00 94.75 92 ILE A C 1
ATOM 712 O O . ILE A 1 92 ? 12.742 -6.379 -5.573 1.00 94.75 92 ILE A O 1
ATOM 716 N N . ASN A 1 93 ? 14.260 -6.606 -3.935 1.00 96.25 93 ASN A N 1
ATOM 717 C CA . ASN A 1 93 ? 14.471 -8.040 -4.154 1.00 96.25 93 ASN A CA 1
ATOM 718 C C . ASN A 1 93 ? 13.233 -8.896 -3.826 1.00 96.25 93 ASN A C 1
ATOM 720 O O . ASN A 1 93 ? 13.111 -10.026 -4.303 1.00 96.25 93 ASN A O 1
ATOM 724 N N . SER A 1 94 ? 12.303 -8.367 -3.029 1.00 94.69 94 SER A N 1
ATOM 725 C CA . SER A 1 94 ? 11.097 -9.070 -2.584 1.00 94.69 94 SER A CA 1
ATOM 726 C C . SER A 1 94 ? 9.831 -8.678 -3.350 1.00 94.69 94 SER A C 1
ATOM 728 O O . SER A 1 94 ? 8.863 -9.439 -3.330 1.00 94.69 94 SER A O 1
ATOM 730 N N . MET A 1 95 ? 9.820 -7.541 -4.055 1.00 94.56 95 MET A N 1
ATOM 731 C CA . MET A 1 95 ? 8.619 -6.980 -4.687 1.00 94.56 95 MET A CA 1
ATOM 732 C C . MET A 1 95 ? 7.926 -7.973 -5.614 1.00 94.56 95 MET A C 1
ATOM 734 O O . MET A 1 95 ? 6.720 -8.153 -5.495 1.00 94.56 95 MET A O 1
ATOM 738 N N . PHE A 1 96 ? 8.664 -8.684 -6.474 1.00 95.06 96 PHE A N 1
ATOM 739 C CA . PHE A 1 96 ? 8.066 -9.702 -7.348 1.00 95.06 96 PHE A CA 1
ATOM 740 C C . PHE A 1 96 ? 7.257 -10.740 -6.555 1.00 95.06 96 PHE A C 1
ATOM 742 O O . PHE A 1 96 ? 6.127 -11.064 -6.917 1.00 95.06 96 PHE A O 1
ATOM 749 N N . ARG A 1 97 ? 7.806 -11.220 -5.432 1.00 95.88 97 ARG A N 1
ATOM 750 C CA . ARG A 1 97 ? 7.133 -12.181 -4.552 1.00 95.88 97 ARG A CA 1
ATOM 751 C C . ARG A 1 97 ? 5.905 -11.564 -3.887 1.00 95.88 97 ARG A C 1
ATOM 753 O O . ARG A 1 97 ? 4.891 -12.240 -3.756 1.00 95.88 97 ARG A O 1
ATOM 760 N N . TRP A 1 98 ? 5.977 -10.302 -3.472 1.00 96.75 98 TRP A N 1
ATOM 761 C CA . TRP A 1 98 ? 4.837 -9.610 -2.868 1.00 96.75 98 TRP A CA 1
ATOM 762 C C . TRP A 1 98 ? 3.701 -9.389 -3.874 1.00 96.75 98 TRP A C 1
ATOM 764 O O . TRP A 1 98 ? 2.549 -9.680 -3.577 1.00 96.75 98 TRP A O 1
ATOM 774 N N . TYR A 1 99 ? 4.014 -8.998 -5.107 1.00 97.31 99 TYR A N 1
ATOM 775 C CA . TYR A 1 99 ? 3.016 -8.933 -6.176 1.00 97.31 99 TYR A CA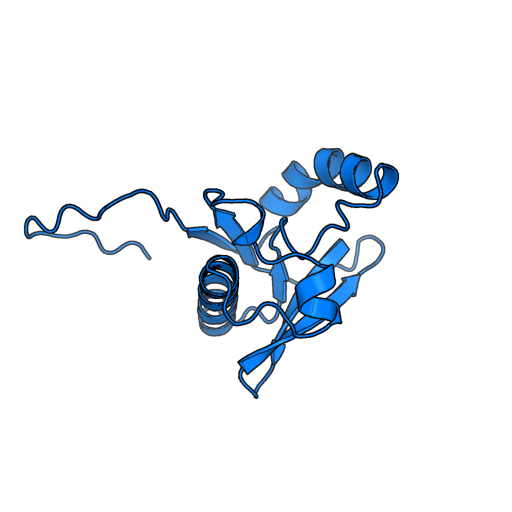 1
ATOM 776 C C . TYR A 1 99 ? 2.417 -10.304 -6.500 1.00 97.31 99 TYR A C 1
ATOM 778 O O . TYR A 1 99 ? 1.203 -10.415 -6.640 1.00 97.31 99 TYR A O 1
ATOM 786 N N . HIS A 1 100 ? 3.241 -11.352 -6.568 1.00 96.94 100 HIS A N 1
ATOM 787 C CA . HIS A 1 100 ? 2.774 -12.714 -6.827 1.00 96.94 100 HIS A CA 1
ATOM 788 C C . HIS A 1 100 ? 1.842 -13.250 -5.728 1.00 96.94 100 HIS A C 1
ATOM 790 O O . HIS A 1 100 ? 0.849 -13.906 -6.028 1.00 96.94 100 HIS A O 1
ATOM 796 N N . ASN A 1 101 ? 2.150 -12.965 -4.460 1.00 96.75 101 ASN A N 1
ATOM 797 C CA . ASN A 1 101 ? 1.401 -13.475 -3.309 1.00 96.75 101 ASN A CA 1
ATOM 798 C C . ASN A 1 101 ? 0.182 -12.618 -2.930 1.00 96.75 101 ASN A C 1
ATOM 800 O O . ASN A 1 101 ? -0.598 -13.017 -2.059 1.00 96.75 101 ASN A O 1
ATOM 804 N N . ALA A 1 102 ? 0.016 -11.437 -3.529 1.00 98.12 102 ALA A N 1
ATOM 805 C CA . ALA A 1 102 ? -1.142 -10.595 -3.277 1.00 98.12 102 ALA A CA 1
ATOM 806 C C . ALA A 1 102 ? -2.427 -11.300 -3.734 1.00 98.12 102 ALA A C 1
ATOM 808 O O . ALA A 1 102 ? -2.499 -11.889 -4.809 1.00 98.12 102 ALA A O 1
ATOM 809 N N . THR A 1 103 ? -3.485 -11.215 -2.926 1.00 98.44 103 THR A N 1
ATOM 810 C CA . THR A 1 103 ? -4.787 -11.800 -3.291 1.00 98.44 103 THR A CA 1
ATOM 811 C C . THR A 1 103 ? -5.449 -11.028 -4.433 1.00 98.44 103 THR A C 1
ATOM 813 O O . THR A 1 103 ? -6.168 -11.606 -5.247 1.00 98.44 103 THR A O 1
ATOM 816 N N . LYS A 1 104 ? -5.236 -9.712 -4.471 1.00 98.44 104 LYS A N 1
ATOM 817 C CA . LYS A 1 104 ? -5.752 -8.791 -5.484 1.00 98.44 104 LYS A CA 1
ATOM 818 C C . LYS A 1 104 ? -4.684 -7.755 -5.796 1.00 98.44 104 LYS A C 1
ATOM 820 O O . LYS A 1 104 ? -3.998 -7.309 -4.882 1.00 98.44 104 LYS A O 1
ATOM 825 N N . CYS A 1 105 ? -4.583 -7.361 -7.059 1.00 98.44 105 CYS A N 1
ATOM 826 C CA . CYS A 1 105 ? -3.778 -6.226 -7.493 1.00 98.44 105 CYS A CA 1
ATOM 827 C C . CYS A 1 105 ? -4.724 -5.178 -8.072 1.00 98.44 105 CYS A C 1
ATOM 829 O O . CYS A 1 105 ? -5.396 -5.452 -9.066 1.00 98.44 105 CYS A O 1
ATOM 831 N N . TYR A 1 106 ? -4.797 -4.010 -7.441 1.00 98.19 106 TYR A N 1
ATOM 832 C CA . TYR A 1 106 ? -5.538 -2.873 -7.980 1.00 98.19 106 TYR A CA 1
ATOM 833 C C . TYR A 1 106 ? -4.572 -1.928 -8.673 1.00 98.19 106 TYR A C 1
ATOM 835 O O . TYR A 1 106 ? -3.454 -1.722 -8.200 1.00 98.19 106 TYR A O 1
ATOM 843 N N . VAL A 1 107 ? -5.011 -1.349 -9.787 1.00 96.62 107 VAL A N 1
ATOM 844 C CA . VAL A 1 107 ? -4.192 -0.447 -10.596 1.00 96.62 107 VAL A CA 1
ATOM 845 C C . VAL A 1 107 ? -4.775 0.961 -10.530 1.00 96.62 107 VAL A C 1
ATOM 847 O O . VAL A 1 107 ? -5.958 1.151 -10.804 1.00 96.62 107 VAL A O 1
ATOM 850 N N . TYR A 1 108 ? -3.951 1.946 -10.172 1.00 94.88 108 TYR A N 1
ATOM 851 C CA . TYR A 1 108 ? -4.320 3.363 -10.146 1.00 94.88 108 TYR A CA 1
ATOM 852 C C . TYR A 1 108 ? -3.441 4.161 -11.115 1.00 94.88 108 TYR A C 1
ATOM 854 O O . TYR A 1 108 ? -2.275 4.434 -10.827 1.00 94.88 108 TYR A O 1
ATOM 862 N N . LEU A 1 109 ? -4.008 4.548 -12.258 1.00 92.94 109 LEU A N 1
ATOM 863 C CA . LEU A 1 109 ? -3.325 5.322 -13.300 1.00 92.94 109 LEU A CA 1
ATOM 864 C C . LEU A 1 109 ? -3.796 6.780 -13.235 1.00 92.94 109 LEU A C 1
ATOM 866 O O . LEU A 1 109 ? -4.879 7.099 -13.716 1.00 92.94 109 LEU A O 1
ATOM 870 N N . SER A 1 110 ? -3.025 7.662 -12.590 1.00 87.69 110 SER A N 1
ATOM 871 C CA . SER A 1 110 ? -3.410 9.080 -12.426 1.00 87.69 110 SER A CA 1
ATOM 872 C C . SER A 1 110 ? -3.258 9.925 -13.691 1.00 87.69 110 SER A C 1
ATOM 874 O O . SER A 1 110 ? -3.794 11.023 -13.767 1.00 87.69 110 SER A O 1
ATOM 876 N N . ASP A 1 111 ? -2.477 9.428 -14.635 1.00 84.81 111 ASP A N 1
ATOM 877 C CA . ASP A 1 111 ? -2.043 10.051 -15.881 1.00 84.81 111 ASP A CA 1
ATOM 878 C C . ASP A 1 111 ? -2.840 9.561 -17.099 1.00 84.81 111 ASP A C 1
ATOM 880 O O . ASP A 1 111 ? -2.552 9.948 -18.229 1.00 84.81 111 ASP A O 1
ATOM 884 N N . VAL A 1 112 ? -3.852 8.719 -16.874 1.00 84.19 112 VAL A N 1
ATOM 885 C CA . VAL A 1 112 ? -4.756 8.243 -17.918 1.00 84.19 112 VAL A CA 1
ATOM 886 C C . VAL A 1 112 ? -6.100 8.932 -17.756 1.00 84.19 112 VAL A C 1
ATOM 888 O O . VAL A 1 112 ? -6.897 8.587 -16.882 1.00 84.19 112 VAL A O 1
ATOM 891 N N . ASP A 1 113 ? -6.371 9.880 -18.647 1.00 76.38 113 ASP A N 1
ATOM 892 C CA . ASP A 1 113 ? -7.718 10.396 -18.818 1.00 76.38 113 ASP A CA 1
ATOM 893 C C . ASP A 1 113 ? -8.579 9.306 -19.454 1.00 76.38 113 ASP A C 1
ATOM 895 O O . ASP A 1 113 ? -8.294 8.803 -20.547 1.00 76.38 113 ASP A O 1
ATOM 899 N N . LEU A 1 114 ? -9.666 8.942 -18.778 1.00 71.00 114 LEU A N 1
ATOM 900 C CA . LEU A 1 114 ? -10.720 8.183 -19.428 1.00 71.00 114 LEU A CA 1
ATOM 901 C C . LEU A 1 114 ? -11.289 9.090 -20.516 1.00 71.00 114 LEU A C 1
ATOM 903 O O . LEU A 1 114 ? -11.989 10.056 -20.217 1.00 71.00 114 LEU A O 1
ATOM 907 N N . LEU A 1 115 ? -10.978 8.788 -21.777 1.00 64.50 115 LEU A N 1
ATOM 908 C CA . LEU A 1 115 ? -11.692 9.362 -22.908 1.00 64.50 115 LEU A CA 1
ATOM 909 C C . LEU A 1 115 ? -13.165 8.997 -22.717 1.00 64.50 115 LEU A C 1
ATOM 911 O O . LEU A 1 115 ? -13.585 7.883 -23.023 1.00 64.50 115 LEU A O 1
ATOM 915 N N . THR A 1 116 ? -13.962 9.914 -22.177 1.00 55.25 116 THR A N 1
ATOM 916 C CA . THR A 1 116 ? -15.403 9.739 -21.997 1.00 55.25 116 THR A CA 1
ATOM 917 C C . THR A 1 116 ? -16.119 9.912 -23.335 1.00 55.25 116 THR A C 1
ATOM 919 O O . THR A 1 116 ? -17.049 10.697 -23.472 1.00 55.25 116 THR A O 1
ATOM 922 N N . ASN A 1 117 ? -15.721 9.129 -24.338 1.00 48.00 117 ASN A N 1
ATOM 923 C CA . ASN A 1 117 ? -16.544 8.847 -25.502 1.00 48.00 117 ASN A CA 1
ATOM 924 C C . ASN A 1 117 ? -17.276 7.529 -25.251 1.00 48.00 117 ASN A C 1
ATOM 926 O O . ASN A 1 117 ? -16.829 6.459 -25.638 1.00 48.00 117 ASN A O 1
ATOM 930 N N . ASN A 1 118 ? -18.385 7.652 -24.524 1.00 51.72 118 ASN A N 1
ATOM 931 C CA . ASN A 1 118 ? -19.617 6.878 -24.666 1.00 51.72 118 ASN A CA 1
ATOM 932 C C . ASN A 1 118 ? -19.491 5.486 -25.339 1.00 51.72 118 ASN A C 1
ATOM 934 O O . ASN A 1 118 ? -19.798 5.349 -26.518 1.00 51.72 118 ASN A O 1
ATOM 938 N N . HIS A 1 119 ? -19.039 4.473 -24.594 1.00 48.09 119 HIS A N 1
ATOM 939 C CA . HIS A 1 119 ? -19.606 3.115 -24.493 1.00 48.09 119 HIS A CA 1
ATOM 940 C C . HIS A 1 119 ? -18.596 2.179 -23.806 1.00 48.09 119 HIS A C 1
ATOM 942 O O . HIS A 1 119 ? -17.479 2.006 -24.276 1.00 48.09 119 HIS A O 1
ATOM 948 N N . ASP A 1 120 ? -19.028 1.574 -22.697 1.00 48.19 120 ASP A N 1
ATOM 949 C CA . ASP A 1 120 ? -18.439 0.391 -22.054 1.00 48.19 120 ASP A CA 1
ATOM 950 C C . ASP A 1 120 ? -16.935 0.388 -21.757 1.00 48.19 120 ASP A C 1
ATOM 952 O O . ASP A 1 120 ? -16.154 -0.284 -22.422 1.00 48.19 120 ASP A O 1
ATOM 956 N N . LEU A 1 121 ? -16.549 0.974 -20.621 1.00 41.81 121 LEU A N 1
ATOM 957 C CA . LEU A 1 121 ? -15.408 0.458 -19.862 1.00 41.81 121 LEU A CA 1
ATOM 958 C C . LEU A 1 121 ? -15.759 0.417 -18.372 1.00 41.81 121 LEU A C 1
ATOM 960 O O . LEU A 1 121 ? -15.575 1.379 -17.630 1.00 41.81 121 LEU A O 1
ATOM 964 N N . ARG A 1 122 ? -16.296 -0.728 -17.937 1.00 38.22 122 ARG A N 1
ATOM 965 C CA . ARG A 1 122 ? -16.277 -1.133 -16.528 1.00 38.22 122 ARG A CA 1
ATOM 966 C C . ARG A 1 122 ? -14.956 -1.850 -16.281 1.00 38.22 122 ARG A C 1
ATOM 968 O O . ARG A 1 122 ? -14.827 -3.022 -16.616 1.00 38.22 122 ARG A O 1
ATOM 975 N N . PHE A 1 123 ? -13.988 -1.149 -15.704 1.00 38.03 123 PHE A N 1
ATOM 976 C CA . PHE A 1 123 ? -12.882 -1.818 -15.030 1.00 38.03 123 PHE A CA 1
ATOM 977 C C . PHE A 1 123 ? -13.401 -2.274 -13.661 1.00 38.03 123 PHE A C 1
ATOM 979 O O . PHE A 1 123 ? -13.761 -1.441 -12.829 1.00 38.03 123 PHE A O 1
ATOM 986 N N . VAL A 1 124 ? -13.529 -3.592 -13.493 1.00 42.66 124 VAL A N 1
ATOM 987 C CA . VAL A 1 124 ? -13.718 -4.280 -12.205 1.00 42.66 124 VAL A CA 1
ATOM 988 C C . VAL A 1 124 ? -12.417 -4.995 -11.883 1.00 42.66 124 VAL A C 1
ATOM 990 O O . VAL A 1 124 ? -11.880 -5.631 -12.819 1.00 42.66 124 VAL A O 1
#

Secondary structure (DSSP, 8-state):
-EEEEE-TTS-EEEEE--TT-PPPEEEEEE----GGGSPPHHHHHHT--TTSHHHHHHHHHHHHHHHTT--EEE-HHHHS-TT-HHHHHHHHHHHHHHHHH-SEEEEE-TT------SS-----

Organism: NCBI:txid1314779

InterPro domains:
  IPR010730 Heterokaryon incompatibility [PF06985] (25-113)

Sequence (124 aa):
MRLLRLEDDGQFSLVEFIGDNIPRYAILSHTWGADNEELTLKDLAEGTGKSKAGYKKIRFCGTQAANDGLKFSWVDTCCIDKSSSMELSEAINSMFRWYHNATKCYVYLSDVDLLTNNHDLRFV

Foldseek 3Di:
DWWWFQDPVRAIDIDDDDDDPDDAEEEEDEDDDPLVLADALVCNVVVNNCPGVNVVRVSVRNVVCVVVVHRIYDDCRRRFDPVDPVRVVVCVVCVVVVVVRHPHYDYYYPPDDDPPPDDDDDDD

Radius of gyration: 14.82 Å; Cα contacts (8 Å, |Δi|>4): 176; chains: 1; bounding box: 39×33×37 Å

Mean predicted aligned error: 5.36 Å